Protein AF-A0A803M5V9-F1 (afdb_monomer_lite)

Structure (mmCIF, N/CA/C/O backbone):
data_AF-A0A803M5V9-F1
#
_entry.id   AF-A0A803M5V9-F1
#
loop_
_atom_site.group_PDB
_atom_site.id
_atom_site.type_symbol
_atom_site.label_atom_id
_atom_site.label_alt_id
_atom_site.label_comp_id
_atom_site.label_asym_id
_atom_site.label_entity_id
_atom_site.label_seq_id
_atom_site.pdbx_PDB_ins_code
_atom_site.Cartn_x
_atom_site.Cartn_y
_atom_site.Cartn_z
_atom_site.occupancy
_atom_site.B_iso_or_equiv
_atom_site.auth_seq_id
_atom_site.auth_comp_id
_atom_site.auth_asym_id
_atom_site.auth_atom_id
_atom_site.pdbx_PDB_model_num
ATOM 1 N N . MET A 1 1 ? -6.393 -14.815 46.119 1.00 62.59 1 MET A N 1
ATOM 2 C CA . MET A 1 1 ? -6.013 -13.961 44.974 1.00 62.59 1 MET A CA 1
ATOM 3 C C . MET A 1 1 ? -7.062 -14.152 43.894 1.00 62.59 1 MET A C 1
ATOM 5 O O . MET A 1 1 ? -7.389 -15.297 43.617 1.00 62.59 1 MET A O 1
ATOM 9 N N . GLY A 1 2 ? -7.668 -13.074 43.396 1.00 73.25 2 GLY A N 1
ATOM 10 C CA . GLY A 1 2 ? -8.715 -13.140 42.370 1.00 73.25 2 GLY A CA 1
ATOM 11 C C . GLY A 1 2 ? -8.125 -13.012 40.968 1.00 73.25 2 GLY A C 1
ATOM 12 O O . GLY A 1 2 ? -7.153 -12.281 40.783 1.00 73.25 2 GLY A O 1
ATOM 13 N N . PHE A 1 3 ? -8.704 -13.718 39.998 1.00 75.25 3 PHE A N 1
ATOM 14 C CA . PHE A 1 3 ? -8.351 -13.573 38.588 1.00 75.25 3 PHE A CA 1
ATOM 15 C C . PHE A 1 3 ? -9.134 -12.400 37.983 1.00 75.25 3 PHE A C 1
ATOM 17 O O . PHE A 1 3 ? -10.346 -12.326 38.196 1.00 75.25 3 PHE A O 1
ATOM 24 N N . PRO A 1 4 ? -8.487 -11.486 37.242 1.00 82.56 4 PRO 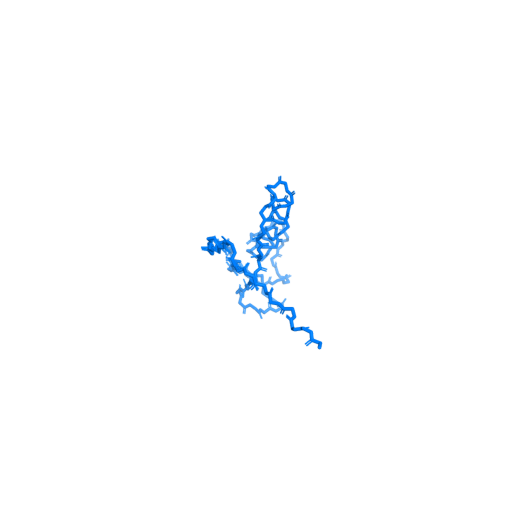A N 1
ATOM 25 C CA . PRO A 1 4 ? -9.206 -10.458 36.505 1.00 82.56 4 PRO A CA 1
ATOM 26 C C . PRO A 1 4 ? -10.033 -11.120 35.394 1.00 82.56 4 PRO A C 1
ATOM 28 O O . PRO A 1 4 ? -9.490 -11.823 34.544 1.00 82.56 4 PRO A O 1
ATOM 31 N N . ILE A 1 5 ? -11.350 -10.907 35.418 1.00 86.38 5 ILE A N 1
ATOM 32 C CA . ILE A 1 5 ? -12.293 -11.375 34.394 1.00 86.38 5 ILE A CA 1
ATOM 33 C C . ILE A 1 5 ? -12.884 -10.144 33.702 1.00 86.38 5 ILE A C 1
ATOM 35 O O . ILE A 1 5 ? -13.357 -9.228 34.373 1.00 86.38 5 ILE A O 1
ATOM 39 N N . GLY A 1 6 ? -12.857 -10.125 32.367 1.00 87.94 6 GLY A N 1
ATOM 40 C CA . GLY A 1 6 ? -13.509 -9.106 31.543 1.00 87.94 6 GLY A CA 1
ATOM 41 C C . GLY A 1 6 ? -14.827 -9.618 30.961 1.00 87.94 6 GLY A C 1
ATOM 42 O O . GLY A 1 6 ? -14.893 -10.752 30.490 1.00 87.94 6 GLY A O 1
ATOM 43 N N . VAL A 1 7 ? -15.870 -8.786 30.978 1.00 88.44 7 VAL A N 1
ATOM 44 C CA . VAL A 1 7 ? -17.166 -9.075 30.342 1.00 88.44 7 VAL A CA 1
ATOM 45 C C . VAL A 1 7 ? -17.236 -8.326 29.011 1.00 88.44 7 VAL A C 1
ATOM 47 O O . VAL A 1 7 ? -17.072 -7.109 28.981 1.00 88.44 7 VAL A O 1
ATOM 50 N N . VAL A 1 8 ? -17.473 -9.044 27.909 1.00 88.75 8 VAL A N 1
ATOM 51 C CA . VAL A 1 8 ? -17.638 -8.448 26.572 1.00 88.75 8 VAL A CA 1
ATOM 52 C C . VAL A 1 8 ? -18.985 -7.727 26.502 1.00 88.75 8 VAL A C 1
ATOM 54 O O . VAL A 1 8 ? -20.022 -8.335 26.751 1.00 88.75 8 VAL A O 1
ATOM 57 N N . THR A 1 9 ? -18.975 -6.440 26.155 1.00 89.62 9 THR A N 1
ATOM 58 C CA . THR A 1 9 ? -20.185 -5.600 26.070 1.00 89.62 9 THR A CA 1
ATOM 59 C C . THR A 1 9 ? -20.650 -5.353 24.637 1.00 89.62 9 THR A C 1
ATOM 61 O O . THR A 1 9 ? -21.836 -5.124 24.416 1.00 89.62 9 THR A O 1
ATOM 64 N N . ALA A 1 10 ? -19.737 -5.408 23.665 1.00 84.94 10 ALA A N 1
ATOM 65 C CA . ALA A 1 10 ? -20.021 -5.209 22.250 1.00 84.94 10 ALA A CA 1
ATOM 66 C C . ALA A 1 10 ? -18.938 -5.851 21.369 1.00 84.94 10 ALA A C 1
ATOM 68 O O . ALA A 1 10 ? -17.813 -6.083 21.812 1.00 84.94 10 ALA A O 1
ATOM 69 N N . ILE A 1 11 ? -19.289 -6.104 20.107 1.00 81.56 11 ILE A N 1
ATOM 70 C CA . ILE A 1 11 ? -18.382 -6.557 19.047 1.00 81.56 11 ILE A CA 1
ATOM 71 C C . ILE A 1 11 ? -18.468 -5.523 17.922 1.00 81.56 11 ILE A C 1
ATOM 73 O O . ILE A 1 11 ? -19.567 -5.193 17.477 1.00 81.56 11 ILE A O 1
ATOM 77 N N . ALA A 1 12 ? -17.327 -4.995 17.477 1.00 80.31 12 ALA A N 1
ATOM 78 C CA . ALA A 1 12 ? -17.284 -4.077 16.341 1.00 80.31 12 ALA A CA 1
ATOM 79 C C . ALA A 1 12 ? -17.679 -4.804 15.042 1.00 80.31 12 ALA A C 1
ATOM 81 O O . ALA A 1 12 ? -17.338 -5.972 14.862 1.00 80.31 12 ALA A O 1
ATOM 82 N N . ALA A 1 13 ? -18.383 -4.124 14.134 1.00 81.38 13 ALA A N 1
ATOM 83 C CA . ALA A 1 13 ? -18.723 -4.672 12.822 1.00 81.38 13 ALA A CA 1
ATOM 84 C C . ALA A 1 13 ? -17.519 -4.528 11.866 1.00 81.38 13 ALA A C 1
ATOM 86 O O . ALA A 1 13 ? -17.173 -3.398 11.519 1.00 81.38 13 ALA A O 1
ATOM 87 N N . PRO A 1 14 ? -16.862 -5.623 11.436 1.00 82.81 14 PRO A N 1
ATOM 88 C CA . PRO A 1 14 ? -15.699 -5.526 10.564 1.00 82.81 14 PRO A CA 1
ATOM 89 C C . PRO A 1 14 ? -16.120 -5.266 9.114 1.00 82.81 14 PRO A C 1
ATOM 91 O O . PRO A 1 14 ? -17.031 -5.913 8.597 1.00 82.81 14 PRO A O 1
ATOM 94 N N . THR A 1 15 ? -15.404 -4.373 8.435 1.00 89.25 15 THR A N 1
ATOM 95 C CA . THR A 1 15 ? -15.491 -4.179 6.980 1.00 89.25 15 THR A CA 1
ATOM 96 C C . THR A 1 15 ? -14.095 -4.317 6.377 1.00 89.25 15 THR A C 1
ATOM 98 O O . THR A 1 15 ? -13.108 -3.954 7.005 1.00 89.25 15 THR A O 1
ATOM 101 N N . SER A 1 16 ? -13.995 -4.874 5.168 1.00 91.19 16 SER A N 1
ATOM 102 C CA . SER A 1 16 ? -12.738 -4.964 4.418 1.00 91.19 16 SER A CA 1
ATOM 103 C C . SER A 1 16 ? -12.977 -4.497 2.991 1.00 91.19 16 SER A C 1
ATOM 105 O O . SER A 1 16 ? -13.927 -4.941 2.345 1.00 91.19 16 SER A O 1
ATOM 107 N N . ILE A 1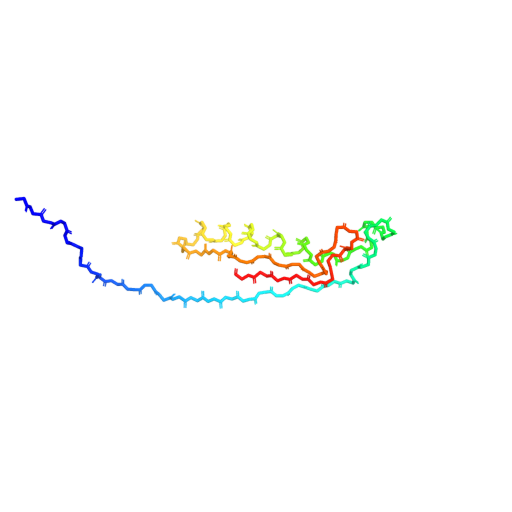 17 ? -12.110 -3.612 2.508 1.00 92.56 17 ILE A N 1
ATOM 108 C CA . ILE A 1 17 ? -12.183 -3.012 1.177 1.00 92.56 17 ILE A CA 1
ATOM 109 C C . ILE A 1 17 ? -10.881 -3.338 0.454 1.00 92.56 17 ILE A C 1
ATOM 111 O O . ILE A 1 17 ? -9.817 -3.309 1.059 1.00 92.56 17 ILE A O 1
ATOM 115 N N . LYS A 1 18 ? -10.962 -3.664 -0.835 1.00 95.62 18 LYS A N 1
ATOM 116 C CA . LYS A 1 18 ? -9.797 -3.776 -1.715 1.00 95.62 18 LYS A CA 1
ATOM 117 C C . LYS A 1 18 ? -9.871 -2.652 -2.736 1.00 95.62 18 LYS A C 1
ATOM 119 O O . LYS A 1 18 ? -10.915 -2.484 -3.364 1.00 95.62 18 LYS A O 1
ATOM 124 N N . VAL A 1 19 ? -8.783 -1.910 -2.894 1.00 96.38 19 VAL A N 1
ATOM 125 C CA . VAL A 1 19 ? -8.666 -0.857 -3.908 1.00 96.38 19 VAL A CA 1
ATOM 126 C C . VAL A 1 19 ? -7.551 -1.244 -4.863 1.00 96.38 19 VAL A C 1
ATOM 128 O O . VAL A 1 19 ? -6.435 -1.498 -4.420 1.00 96.38 19 VAL A O 1
ATOM 131 N N . ASP A 1 20 ? -7.870 -1.309 -6.152 1.00 97.75 20 ASP A N 1
ATOM 132 C CA . ASP A 1 20 ? -6.932 -1.619 -7.228 1.00 97.75 20 ASP A CA 1
ATOM 133 C C . ASP A 1 20 ? -6.591 -0.342 -8.010 1.00 97.75 20 ASP A C 1
ATOM 135 O O . ASP A 1 20 ? -7.479 0.422 -8.390 1.00 97.75 20 ASP A O 1
ATOM 139 N N . SER A 1 21 ? -5.303 -0.151 -8.279 1.00 97.38 21 SER A N 1
ATOM 140 C CA . SER A 1 21 ? -4.747 0.920 -9.105 1.00 97.38 21 SER A CA 1
ATOM 141 C C . SER A 1 21 ? -4.064 0.310 -10.324 1.00 97.38 21 SER A C 1
ATOM 143 O O . SER A 1 21 ? -3.322 -0.668 -10.196 1.00 97.38 21 SER A O 1
ATOM 145 N N . GLU A 1 22 ? -4.270 0.901 -11.499 1.00 97.88 22 GLU A N 1
ATOM 146 C CA . GLU A 1 22 ? -3.659 0.462 -12.757 1.00 97.88 22 GLU A CA 1
ATOM 147 C C . GLU A 1 22 ? -2.877 1.599 -13.424 1.00 97.88 22 GLU A C 1
ATOM 149 O O . GLU A 1 22 ? -3.216 2.775 -13.293 1.00 97.88 22 GLU A O 1
ATOM 154 N N . GLY A 1 23 ? -1.822 1.221 -14.138 1.00 96.88 23 GLY A N 1
ATOM 155 C CA . GLY A 1 23 ? -0.917 2.099 -14.861 1.00 96.88 23 GLY A CA 1
ATOM 156 C C . GLY A 1 23 ? -0.204 1.351 -15.986 1.00 96.88 23 GLY A C 1
ATOM 157 O O . GLY A 1 23 ? -0.267 0.123 -16.078 1.00 96.88 23 GLY A O 1
ATOM 158 N N . ASP A 1 24 ? 0.508 2.077 -16.841 1.00 96.94 24 ASP A N 1
ATOM 159 C CA . ASP A 1 24 ? 1.108 1.515 -18.058 1.00 96.94 24 ASP A CA 1
ATOM 160 C C . ASP A 1 24 ? 2.353 0.669 -17.739 1.00 96.94 24 ASP A C 1
ATOM 162 O O . ASP A 1 24 ? 2.741 -0.215 -18.506 1.00 96.94 24 ASP A O 1
ATOM 166 N N . GLY A 1 25 ? 2.982 0.910 -16.582 1.00 95.75 25 GLY A N 1
ATOM 167 C CA . GLY A 1 25 ? 4.223 0.262 -16.170 1.00 95.75 25 GLY A CA 1
ATOM 168 C C . GLY A 1 25 ? 5.411 0.635 -17.063 1.00 95.75 25 GLY A C 1
ATOM 169 O O . GLY A 1 25 ? 5.587 1.786 -17.457 1.00 95.75 25 GLY A O 1
ATOM 170 N N . GLY A 1 26 ? 6.272 -0.343 -17.354 1.00 94.94 26 GLY A N 1
ATOM 171 C CA . GLY A 1 26 ? 7.419 -0.183 -18.253 1.00 94.94 26 GLY A CA 1
ATOM 172 C C . GLY A 1 26 ? 8.780 -0.155 -17.555 1.00 94.94 26 GLY A C 1
ATOM 173 O O . GLY A 1 26 ? 8.904 -0.358 -16.346 1.00 94.94 26 GLY A O 1
ATOM 174 N N . HIS A 1 27 ? 9.842 0.049 -18.341 1.00 95.88 27 HIS A N 1
ATOM 175 C CA . HIS A 1 27 ? 11.211 -0.003 -17.832 1.00 95.88 27 HIS A CA 1
ATOM 176 C C . HIS A 1 27 ? 11.551 1.251 -17.017 1.00 95.88 27 HIS A C 1
ATOM 178 O O . HIS A 1 27 ? 11.595 2.363 -17.554 1.00 95.88 27 HIS A O 1
ATOM 184 N N . ALA A 1 28 ? 11.854 1.062 -15.730 1.00 93.12 28 ALA A N 1
ATOM 185 C CA . ALA A 1 28 ? 12.025 2.151 -14.769 1.00 93.12 28 ALA A CA 1
ATOM 186 C C . ALA A 1 28 ? 13.171 3.116 -15.101 1.00 93.12 28 ALA A C 1
ATOM 188 O O . ALA A 1 28 ? 13.145 4.253 -14.639 1.00 93.12 28 ALA A O 1
ATOM 189 N N . ALA A 1 29 ? 14.153 2.702 -15.905 1.00 92.12 29 ALA A N 1
ATOM 190 C CA . ALA A 1 29 ? 15.243 3.577 -16.338 1.00 92.12 29 ALA A CA 1
ATOM 191 C C . ALA A 1 29 ? 14.984 4.278 -17.687 1.00 92.12 29 ALA A C 1
ATOM 193 O O . ALA A 1 29 ? 15.654 5.261 -17.984 1.00 92.12 29 ALA A O 1
ATOM 194 N N . ALA A 1 30 ? 14.036 3.800 -18.503 1.00 93.94 30 ALA A N 1
ATOM 195 C CA . ALA A 1 30 ? 13.788 4.355 -19.841 1.00 93.94 30 ALA A CA 1
ATOM 196 C C . ALA A 1 30 ? 12.577 5.296 -19.899 1.00 93.94 30 ALA A C 1
ATOM 198 O O . ALA A 1 30 ? 12.564 6.229 -20.700 1.00 93.94 30 ALA A O 1
ATOM 199 N N . ALA A 1 31 ? 11.555 5.072 -19.069 1.00 92.19 31 ALA A N 1
ATOM 200 C CA . ALA A 1 31 ? 10.374 5.929 -19.054 1.00 92.19 31 ALA A CA 1
ATOM 201 C C . ALA A 1 31 ? 10.663 7.259 -18.336 1.00 92.19 31 ALA A C 1
ATOM 203 O O . ALA A 1 31 ? 11.021 7.271 -17.155 1.00 92.19 31 ALA A O 1
ATOM 204 N N . LEU A 1 32 ? 10.471 8.384 -19.028 1.00 94.38 32 LEU A N 1
ATOM 205 C CA . LEU A 1 32 ? 10.620 9.723 -18.448 1.00 94.38 32 LEU A CA 1
ATOM 206 C C . LEU A 1 32 ? 9.537 9.988 -17.395 1.00 94.38 32 LEU A C 1
ATOM 208 O O . LEU A 1 32 ? 8.379 9.650 -17.616 1.00 94.38 3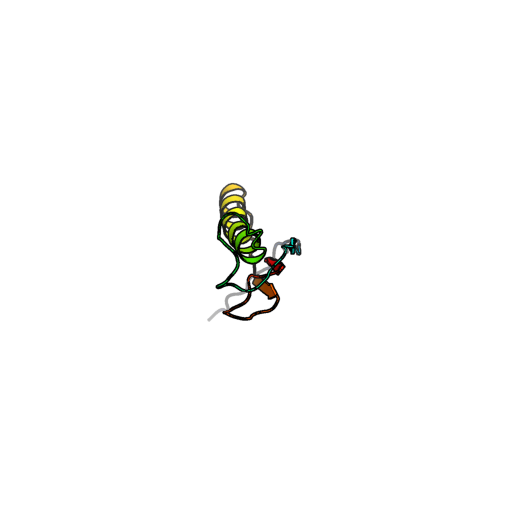2 LEU A O 1
ATOM 212 N N . MET A 1 33 ? 9.904 10.636 -16.284 1.00 95.25 33 MET A N 1
ATOM 213 C CA . MET A 1 33 ? 9.000 10.902 -15.151 1.00 95.25 33 MET A CA 1
ATOM 214 C C . MET A 1 33 ? 7.651 11.544 -15.535 1.00 95.25 33 MET A C 1
ATOM 216 O O . MET A 1 33 ? 6.638 11.049 -15.051 1.00 95.25 33 MET A O 1
ATOM 220 N N . PRO A 1 34 ? 7.580 12.567 -16.415 1.00 95.56 34 PRO A N 1
ATOM 221 C CA . PRO A 1 34 ? 6.302 13.199 -16.770 1.00 95.56 34 PRO A CA 1
ATOM 222 C C . PRO A 1 34 ? 5.335 12.288 -17.532 1.00 95.56 34 PRO A C 1
ATOM 224 O O . PRO A 1 34 ? 4.147 12.578 -17.591 1.00 95.56 34 PRO A O 1
ATOM 227 N N . ASN A 1 35 ? 5.840 11.202 -18.120 1.00 92.75 35 ASN A N 1
ATOM 228 C CA . ASN A 1 35 ? 5.051 10.277 -18.930 1.00 92.75 35 ASN A CA 1
ATOM 229 C C . ASN A 1 35 ? 4.604 9.046 -18.129 1.00 92.75 35 ASN A C 1
ATOM 231 O O . ASN A 1 35 ? 4.124 8.084 -18.720 1.00 92.75 35 ASN A O 1
ATOM 235 N N . ARG A 1 36 ? 4.821 9.027 -16.808 1.00 96.00 36 ARG A N 1
ATOM 236 C CA . ARG A 1 36 ? 4.474 7.884 -15.959 1.00 96.00 36 ARG A CA 1
ATOM 237 C C . ARG A 1 36 ? 3.083 8.047 -15.360 1.00 96.00 36 ARG A C 1
ATOM 239 O O . ARG A 1 36 ? 2.783 9.069 -14.753 1.00 96.00 36 ARG A O 1
ATOM 246 N N . ASN A 1 37 ? 2.301 6.978 -15.424 1.00 96.25 37 ASN A N 1
ATOM 247 C CA . ASN A 1 37 ? 1.144 6.706 -14.576 1.00 96.25 37 ASN A CA 1
ATOM 248 C C . ASN A 1 37 ? 1.494 5.550 -13.620 1.00 96.25 37 ASN A C 1
ATOM 250 O O . ASN A 1 37 ? 1.141 4.398 -13.843 1.00 96.25 37 ASN A O 1
ATOM 254 N N . ASP A 1 38 ? 2.272 5.842 -12.577 1.00 97.25 38 ASP A N 1
ATOM 255 C CA . ASP A 1 38 ? 2.787 4.824 -11.653 1.00 97.25 38 ASP A CA 1
ATOM 256 C C . ASP A 1 38 ? 1.692 4.339 -10.684 1.00 97.25 38 ASP A C 1
ATOM 258 O O . ASP A 1 38 ? 1.264 5.073 -9.788 1.00 97.25 38 ASP A O 1
ATOM 262 N N . ALA A 1 39 ? 1.253 3.085 -10.841 1.00 97.75 39 ALA A N 1
ATOM 263 C CA . ALA A 1 39 ? 0.216 2.500 -9.991 1.00 97.75 39 ALA A CA 1
ATOM 264 C C . ALA A 1 39 ? 0.663 2.358 -8.525 1.00 97.75 39 ALA A C 1
ATOM 266 O O . ALA A 1 39 ? -0.164 2.411 -7.615 1.00 97.75 39 ALA A O 1
ATOM 267 N N . GLY A 1 40 ? 1.966 2.183 -8.284 1.00 97.06 40 GLY A N 1
ATOM 268 C CA . GLY A 1 40 ? 2.527 2.030 -6.947 1.00 97.06 40 GLY A CA 1
ATOM 269 C C . GLY A 1 40 ? 2.527 3.337 -6.169 1.00 97.06 40 GLY A C 1
ATOM 270 O O . GLY A 1 40 ? 2.206 3.328 -4.984 1.00 97.06 40 GLY A O 1
ATOM 271 N N . LEU A 1 41 ? 2.811 4.463 -6.831 1.00 97.12 41 LEU A N 1
ATOM 272 C CA . LEU A 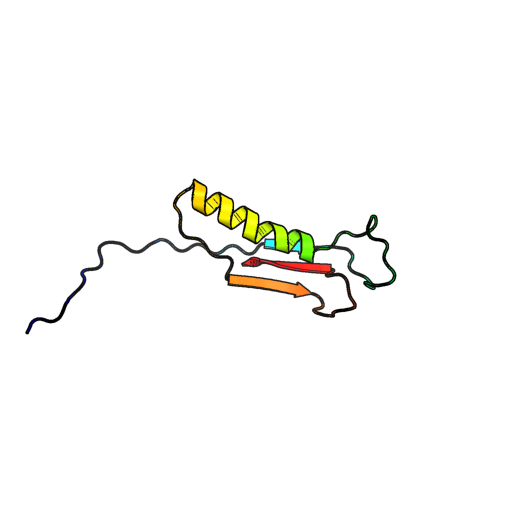1 41 ? 2.686 5.781 -6.202 1.00 97.12 41 LEU A CA 1
ATOM 273 C C . LEU A 1 41 ? 1.230 6.099 -5.858 1.00 97.12 41 LEU A C 1
ATOM 275 O O . LEU A 1 41 ? 0.956 6.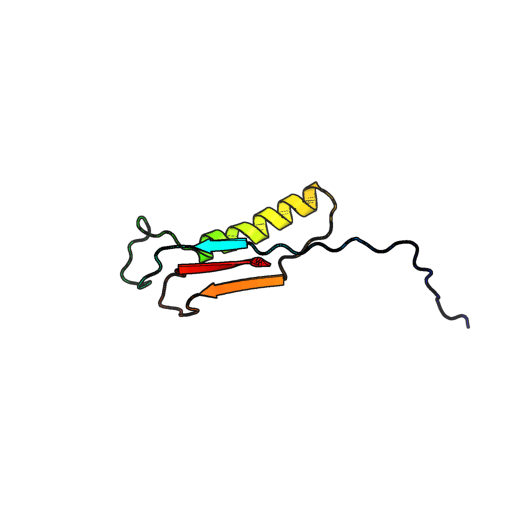497 -4.729 1.00 97.12 41 LEU A O 1
ATOM 279 N N . ALA A 1 42 ? 0.293 5.822 -6.770 1.00 96.50 42 ALA A N 1
ATOM 280 C CA . ALA A 1 42 ? -1.134 5.971 -6.483 1.00 96.50 42 ALA A CA 1
ATOM 281 C C . ALA A 1 42 ? -1.567 5.121 -5.272 1.00 96.50 42 ALA A C 1
ATOM 283 O O . ALA A 1 42 ? -2.293 5.590 -4.399 1.00 96.50 42 ALA A O 1
ATOM 284 N N . ALA A 1 43 ? -1.083 3.877 -5.174 1.00 96.69 43 ALA A N 1
ATOM 285 C CA . ALA A 1 43 ? -1.352 3.023 -4.019 1.00 96.69 43 ALA A CA 1
ATOM 286 C C . ALA A 1 43 ? -0.670 3.502 -2.725 1.00 96.69 43 ALA A C 1
ATOM 288 O O . ALA A 1 43 ? -1.200 3.244 -1.651 1.00 96.69 43 ALA A O 1
ATOM 289 N N . ALA A 1 44 ? 0.468 4.199 -2.795 1.00 96.31 44 ALA A N 1
ATOM 290 C CA . ALA A 1 44 ? 1.172 4.728 -1.623 1.00 96.31 44 ALA A CA 1
ATOM 291 C C . ALA A 1 44 ? 0.480 5.952 -0.999 1.00 96.31 44 ALA A C 1
ATOM 293 O O . ALA A 1 44 ? 0.608 6.186 0.203 1.00 96.31 44 ALA A O 1
ATOM 294 N N . GLU A 1 45 ? -0.280 6.714 -1.787 1.00 96.25 45 GLU A N 1
ATOM 295 C CA . GLU A 1 45 ? -1.072 7.844 -1.286 1.00 96.25 45 GLU A CA 1
ATOM 296 C C . GLU A 1 45 ? -2.289 7.386 -0.465 1.00 96.25 45 GLU A C 1
ATOM 298 O O . GLU A 1 45 ? -2.691 8.064 0.483 1.00 96.25 45 GLU A O 1
ATOM 303 N N . LEU A 1 46 ? -2.853 6.213 -0.782 1.00 93.75 46 LEU A N 1
ATOM 304 C CA . LEU A 1 46 ? -4.069 5.704 -0.141 1.00 93.75 46 LEU A CA 1
ATOM 305 C C . LEU A 1 46 ? -3.912 5.454 1.373 1.00 93.75 46 LEU A C 1
ATOM 307 O O . LEU A 1 46 ? -4.748 5.966 2.115 1.00 93.75 46 LEU A O 1
ATOM 311 N N . PRO A 1 47 ? -2.883 4.742 1.883 1.00 94.00 47 PRO A N 1
ATOM 312 C CA . PRO A 1 47 ? -2.696 4.551 3.322 1.00 94.00 47 PRO A CA 1
ATOM 313 C C . PRO A 1 47 ? -2.624 5.860 4.111 1.00 94.00 47 PRO A C 1
ATOM 315 O O . PRO A 1 47 ? -3.226 5.961 5.175 1.00 94.00 47 PRO A O 1
ATOM 318 N N . LEU A 1 48 ? -1.938 6.874 3.571 1.00 94.81 48 LEU A N 1
ATOM 319 C CA . LEU A 1 48 ? -1.810 8.187 4.211 1.00 94.81 48 LEU A CA 1
ATOM 320 C C . LEU A 1 48 ? -3.155 8.926 4.246 1.00 94.81 48 LEU A C 1
ATOM 322 O O . LEU A 1 48 ? -3.504 9.557 5.245 1.00 94.81 48 LEU A O 1
ATOM 326 N N . ALA A 1 49 ? -3.933 8.831 3.165 1.00 92.75 49 ALA A N 1
ATOM 327 C CA . ALA A 1 49 ? -5.280 9.388 3.117 1.00 92.75 49 ALA A CA 1
ATOM 328 C C . ALA A 1 49 ? -6.232 8.670 4.092 1.00 92.75 49 ALA A C 1
ATOM 330 O O . ALA A 1 49 ? -7.012 9.336 4.777 1.00 92.75 49 ALA A O 1
ATOM 331 N N . PHE A 1 50 ? -6.142 7.338 4.194 1.00 91.25 50 PHE A N 1
ATOM 332 C CA . PHE A 1 50 ? -6.914 6.553 5.156 1.00 91.25 50 PHE A CA 1
ATOM 333 C C . PHE A 1 50 ? -6.565 6.927 6.594 1.00 91.25 50 PHE A C 1
ATOM 335 O O . PHE A 1 50 ? -7.473 7.232 7.359 1.00 91.25 50 PHE A O 1
ATOM 342 N N . GLU A 1 51 ? -5.281 6.987 6.955 1.00 92.81 51 GLU A N 1
ATOM 343 C CA . GLU A 1 51 ? -4.848 7.378 8.303 1.00 92.81 51 GLU A CA 1
ATOM 344 C C . GLU A 1 51 ? -5.429 8.739 8.705 1.00 92.81 51 GLU A C 1
ATOM 346 O O . GLU A 1 51 ? -6.021 8.878 9.777 1.00 92.81 51 GLU A O 1
ATOM 351 N N . LYS A 1 52 ? -5.347 9.730 7.810 1.00 93.81 52 LYS A N 1
ATOM 352 C CA . LYS A 1 52 ? -5.934 11.050 8.050 1.00 93.81 52 LYS A CA 1
ATOM 353 C C . LYS A 1 52 ? -7.446 10.972 8.299 1.00 93.81 52 LYS A C 1
ATOM 355 O O . LYS A 1 52 ? -7.940 11.592 9.236 1.00 93.81 52 LYS A O 1
ATOM 360 N N . HIS A 1 53 ? -8.175 10.202 7.493 1.00 91.25 53 HIS A N 1
ATOM 361 C CA . HIS A 1 53 ? -9.625 10.056 7.633 1.00 91.25 53 HIS A CA 1
ATOM 362 C C . HIS A 1 53 ? -10.035 9.336 8.930 1.00 91.25 53 HIS A C 1
ATOM 364 O O . HIS A 1 53 ? -11.014 9.710 9.579 1.00 91.25 53 HIS A O 1
ATOM 370 N N . VAL A 1 54 ? -9.274 8.322 9.337 1.00 92.12 54 VAL A N 1
ATOM 371 C CA . VAL A 1 54 ? -9.496 7.567 10.581 1.00 92.12 54 VAL A CA 1
ATOM 372 C C . VAL A 1 54 ? -9.310 8.471 11.797 1.00 92.12 54 VAL A C 1
ATOM 374 O O . VAL A 1 54 ? -10.159 8.500 12.688 1.00 92.12 54 VAL A O 1
ATOM 377 N N . LEU A 1 55 ? -8.243 9.277 11.806 1.00 92.31 55 LEU A N 1
ATOM 378 C CA . LEU A 1 55 ? -7.978 10.237 12.881 1.00 92.31 55 LEU A CA 1
ATOM 379 C C . LEU A 1 55 ? -9.076 11.306 13.006 1.00 92.31 55 LEU A C 1
ATOM 381 O O . LEU A 1 55 ? -9.357 11.765 14.111 1.00 92.31 55 LEU A O 1
ATOM 385 N N . GLU A 1 56 ? -9.708 11.692 11.895 1.00 93.69 56 GLU A N 1
ATOM 386 C CA . GLU A 1 56 ? -10.808 12.666 11.875 1.00 93.69 56 GLU A CA 1
ATOM 387 C C . GLU A 1 56 ? -12.160 12.058 12.295 1.00 93.69 56 GLU A C 1
ATOM 389 O O . GLU A 1 56 ? -12.979 12.744 12.907 1.00 93.69 56 GLU A O 1
ATOM 394 N N . SER A 1 57 ? -12.409 10.784 11.979 1.00 90.31 57 SER A N 1
ATOM 395 C CA . SER A 1 57 ? -13.691 10.108 12.237 1.00 90.31 57 SER A CA 1
ATOM 396 C C . SER A 1 57 ? -13.763 9.386 13.587 1.00 90.31 57 SER A C 1
ATOM 398 O O . SER A 1 57 ? -14.860 9.124 14.082 1.00 90.31 57 SER A O 1
ATOM 400 N N . GLY A 1 58 ? -12.616 9.070 14.197 1.00 86.50 58 GLY A N 1
ATOM 401 C CA . GLY A 1 58 ? -12.541 8.295 15.438 1.00 86.50 58 GLY A CA 1
ATOM 402 C C . GLY A 1 58 ? -12.814 6.798 15.252 1.00 86.50 58 GLY A C 1
ATOM 403 O O . GLY A 1 58 ? -13.060 6.100 16.239 1.00 86.50 58 GLY A O 1
ATOM 404 N N . THR A 1 59 ? -12.797 6.303 14.010 1.00 88.00 59 THR A N 1
ATOM 405 C CA . THR A 1 59 ? -12.838 4.865 13.713 1.00 88.00 59 THR A CA 1
ATOM 406 C C . THR A 1 59 ? -11.481 4.211 13.992 1.00 88.00 59 THR A C 1
ATOM 408 O O . THR A 1 59 ? -10.511 4.864 14.376 1.00 88.00 59 THR A O 1
ATOM 411 N N . ILE A 1 60 ? -11.414 2.887 13.848 1.00 87.19 60 ILE A N 1
ATOM 412 C CA . ILE A 1 60 ? -10.163 2.127 13.885 1.00 87.19 60 ILE A CA 1
ATOM 413 C C . ILE A 1 60 ? -10.103 1.343 12.582 1.00 87.19 60 ILE A C 1
ATOM 415 O O . ILE A 1 60 ? -10.806 0.344 12.447 1.00 87.19 60 ILE A O 1
ATOM 419 N N . ASP A 1 61 ? -9.255 1.781 11.656 1.00 88.62 61 ASP A N 1
ATOM 420 C CA . ASP A 1 61 ? -9.028 1.103 10.382 1.00 88.62 61 ASP A CA 1
ATOM 421 C C . ASP A 1 61 ? -7.526 0.927 10.125 1.00 88.62 61 ASP A C 1
ATOM 423 O O . ASP A 1 61 ? -6.691 1.645 10.679 1.00 88.62 61 ASP A O 1
ATOM 427 N N . THR A 1 62 ? -7.186 -0.038 9.269 1.00 91.31 62 THR A N 1
ATOM 428 C C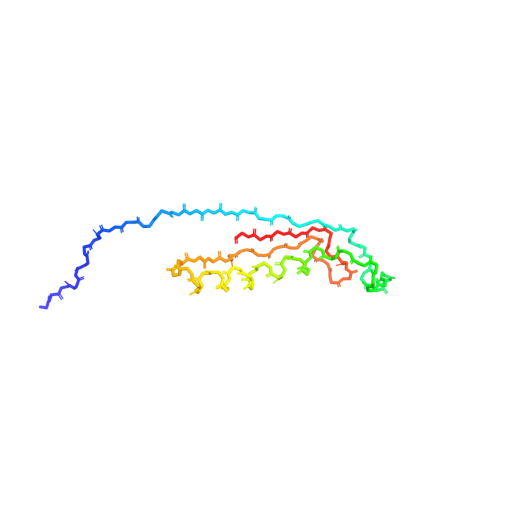A . THR A 1 62 ? -5.802 -0.395 8.938 1.00 91.31 62 THR A CA 1
ATOM 429 C C . THR A 1 62 ? -5.709 -0.763 7.465 1.00 91.31 62 THR A C 1
ATOM 431 O O . THR A 1 62 ? -6.543 -1.519 6.975 1.00 91.31 62 THR A O 1
ATOM 434 N N . VAL A 1 63 ? -4.647 -0.316 6.791 1.00 94.38 63 VAL A N 1
ATOM 435 C CA . VAL A 1 63 ? -4.188 -0.938 5.542 1.00 94.38 63 VAL A CA 1
ATOM 436 C C . VAL A 1 63 ? -3.173 -2.014 5.910 1.00 94.38 63 VAL A C 1
ATOM 438 O O . VAL A 1 63 ? -2.056 -1.714 6.329 1.00 94.38 63 VAL A O 1
ATOM 441 N N . GLY A 1 64 ? -3.584 -3.276 5.828 1.00 94.94 64 GLY A N 1
ATOM 442 C CA . GLY A 1 64 ? -2.752 -4.425 6.186 1.00 94.94 64 GLY A CA 1
ATOM 443 C C . GLY A 1 64 ? -1.951 -4.973 5.009 1.00 94.94 64 GLY A C 1
ATOM 444 O O . GLY A 1 64 ? -0.964 -5.681 5.211 1.00 94.94 64 GLY A O 1
ATOM 445 N N . ILE A 1 65 ? -2.374 -4.667 3.782 1.00 96.50 65 ILE A N 1
ATOM 446 C CA . ILE A 1 65 ? -1.725 -5.128 2.560 1.00 96.50 65 ILE A CA 1
ATOM 447 C C . ILE A 1 65 ? -1.527 -3.940 1.629 1.00 96.50 65 ILE A C 1
ATOM 449 O O . ILE A 1 65 ? -2.473 -3.228 1.309 1.00 96.50 65 ILE A O 1
ATOM 453 N N . LEU A 1 66 ? -0.300 -3.784 1.145 1.00 97.62 66 LEU A N 1
ATOM 454 C CA . LEU A 1 66 ? 0.028 -3.006 -0.041 1.00 97.62 66 LEU A CA 1
ATOM 455 C C . LEU A 1 66 ? 0.893 -3.898 -0.917 1.00 97.62 66 LEU A C 1
ATOM 457 O O . LEU A 1 66 ? 1.942 -4.380 -0.489 1.00 97.62 66 LEU A O 1
ATOM 461 N N . ASP A 1 67 ? 0.432 -4.146 -2.131 1.00 98.06 67 ASP A N 1
ATOM 462 C CA . ASP A 1 67 ? 1.086 -5.063 -3.046 1.00 98.06 67 ASP A CA 1
ATOM 463 C C . ASP A 1 67 ? 1.212 -4.428 -4.423 1.00 98.06 67 ASP A C 1
ATOM 465 O O . ASP A 1 67 ? 0.335 -3.694 -4.878 1.00 98.06 67 ASP A O 1
ATOM 469 N N . LEU A 1 68 ? 2.327 -4.715 -5.080 1.00 98.38 68 LEU A N 1
ATOM 470 C CA . LEU A 1 68 ? 2.717 -4.128 -6.351 1.00 98.38 68 LEU A CA 1
ATOM 471 C C . LEU A 1 68 ? 2.890 -5.240 -7.377 1.00 98.38 68 LEU A C 1
ATOM 473 O O . LEU A 1 68 ? 3.305 -6.348 -7.056 1.00 98.38 68 LEU A O 1
ATOM 477 N N . HIS A 1 69 ? 2.655 -4.936 -8.641 1.00 97.81 69 HIS A N 1
ATOM 478 C CA . HIS A 1 69 ? 2.963 -5.811 -9.761 1.00 97.81 69 HIS A CA 1
ATOM 479 C C . HIS A 1 69 ? 3.779 -5.018 -10.792 1.00 97.81 69 HIS A C 1
ATOM 481 O O . HIS A 1 69 ? 3.359 -3.917 -11.151 1.00 97.81 69 HIS A O 1
ATOM 487 N N . PRO A 1 70 ? 4.933 -5.526 -11.273 1.00 97.12 70 PRO A N 1
ATOM 488 C CA . PRO A 1 70 ? 5.390 -6.923 -11.210 1.00 97.12 70 PRO A CA 1
ATOM 489 C C . PRO A 1 70 ? 6.349 -7.282 -10.055 1.00 97.12 70 PRO A C 1
ATOM 491 O O . PRO A 1 70 ? 6.918 -8.369 -10.071 1.00 97.12 70 PRO A O 1
ATOM 494 N N . ARG A 1 71 ? 6.546 -6.409 -9.055 1.00 96.69 71 ARG A N 1
ATOM 495 C CA . ARG A 1 71 ? 7.535 -6.589 -7.958 1.00 96.69 71 ARG A CA 1
ATOM 496 C C . ARG A 1 71 ? 8.987 -6.701 -8.437 1.00 96.69 71 ARG A C 1
ATOM 498 O O . ARG A 1 71 ? 9.780 -7.462 -7.889 1.00 96.69 71 ARG A O 1
ATOM 505 N N . ALA A 1 72 ? 9.344 -5.932 -9.458 1.00 96.75 72 ALA A N 1
ATOM 506 C CA . ALA A 1 72 ? 10.708 -5.870 -9.964 1.00 96.75 72 ALA A CA 1
ATOM 507 C C . ALA A 1 72 ? 11.262 -4.455 -9.797 1.00 96.75 72 ALA A C 1
ATOM 509 O O . ALA A 1 72 ? 10.635 -3.488 -10.214 1.00 96.75 72 ALA A O 1
ATOM 510 N N . VAL A 1 73 ? 12.462 -4.338 -9.225 1.00 95.88 73 VAL A N 1
ATOM 511 C CA . VAL A 1 73 ? 13.102 -3.044 -8.921 1.00 95.88 73 VAL A CA 1
ATOM 512 C C . VAL A 1 73 ? 13.320 -2.163 -10.159 1.00 95.88 73 VAL A C 1
ATOM 514 O O . VAL A 1 73 ? 13.376 -0.944 -10.065 1.00 95.88 73 VAL A O 1
ATOM 517 N N . ASN A 1 74 ? 13.436 -2.780 -11.335 1.00 96.19 74 ASN A N 1
ATOM 518 C CA . ASN A 1 74 ? 13.672 -2.110 -12.612 1.00 96.19 74 ASN A CA 1
ATOM 519 C C . ASN A 1 74 ? 12.399 -1.949 -13.464 1.00 96.19 74 ASN A C 1
ATOM 521 O O . ASN A 1 74 ? 12.498 -1.636 -14.656 1.00 96.19 74 ASN A O 1
ATOM 525 N N . SER A 1 75 ? 11.223 -2.181 -12.879 1.00 97.00 75 SER A N 1
ATOM 526 C CA . SER A 1 75 ? 9.931 -2.084 -13.554 1.00 97.00 75 SER A CA 1
ATOM 527 C C . SER A 1 75 ? 9.009 -1.146 -12.789 1.00 97.00 75 SER A C 1
ATOM 529 O O . SER A 1 75 ? 8.805 -1.313 -11.589 1.00 97.00 75 SER A O 1
ATOM 531 N N . ILE A 1 76 ? 8.441 -0.172 -13.494 1.00 97.75 76 ILE A N 1
ATOM 532 C CA . ILE A 1 76 ? 7.401 0.697 -12.940 1.00 97.75 76 ILE A CA 1
ATOM 533 C C . ILE A 1 76 ? 6.176 -0.180 -12.658 1.00 97.75 76 ILE A C 1
ATOM 535 O O . ILE A 1 76 ? 5.796 -0.960 -13.542 1.00 97.75 76 ILE A O 1
ATOM 539 N N . PRO A 1 77 ? 5.563 -0.094 -11.466 1.00 98.25 77 PRO A N 1
ATOM 540 C CA . PRO A 1 77 ? 4.354 -0.845 -11.175 1.00 98.25 77 PRO A CA 1
ATOM 541 C C . PRO A 1 77 ? 3.232 -0.513 -12.167 1.00 98.25 77 PRO A C 1
ATOM 543 O O . PRO A 1 77 ? 2.820 0.639 -12.289 1.00 98.25 77 PRO A O 1
ATOM 546 N N . SER A 1 78 ? 2.734 -1.532 -12.870 1.00 97.81 78 SER A N 1
ATOM 547 C CA . SER A 1 78 ? 1.557 -1.414 -13.745 1.00 97.81 78 SER A CA 1
ATOM 548 C C . SER A 1 78 ? 0.261 -1.709 -13.005 1.00 97.81 78 SER A C 1
ATOM 550 O O . SER A 1 78 ? -0.810 -1.289 -13.428 1.00 97.81 78 SER A O 1
ATOM 552 N N . LYS A 1 79 ? 0.339 -2.440 -11.890 1.00 98.06 79 LYS A N 1
ATOM 553 C CA . LYS A 1 79 ? -0.791 -2.643 -10.987 1.00 98.06 79 LYS A CA 1
ATOM 554 C C . LYS A 1 79 ? -0.328 -2.546 -9.550 1.00 98.06 79 LYS A C 1
ATOM 556 O O . LYS A 1 79 ? 0.789 -2.947 -9.221 1.00 98.06 79 LYS A O 1
ATOM 561 N N . ALA A 1 80 ? -1.209 -2.063 -8.700 1.00 98.12 80 ALA A N 1
ATOM 562 C CA . ALA A 1 80 ? -1.038 -2.099 -7.265 1.00 98.12 80 ALA A CA 1
ATOM 563 C C . ALA A 1 80 ? -2.399 -2.291 -6.610 1.00 98.12 80 ALA A C 1
ATOM 565 O O . ALA A 1 80 ? -3.418 -1.909 -7.180 1.00 98.12 80 ALA A O 1
ATOM 566 N N . TYR A 1 81 ? -2.426 -2.871 -5.419 1.00 97.31 81 TYR A N 1
ATOM 567 C CA . TYR A 1 81 ? -3.640 -2.862 -4.619 1.00 97.31 81 TYR A CA 1
ATOM 568 C C . TYR A 1 81 ? -3.332 -2.670 -3.146 1.00 97.31 81 TYR A C 1
ATOM 570 O O . TYR A 1 81 ? -2.263 -3.048 -2.661 1.00 97.31 81 TYR A O 1
ATOM 578 N N . VAL A 1 82 ? -4.308 -2.102 -2.445 1.00 97.25 82 VAL A N 1
ATOM 579 C CA . VAL A 1 82 ? -4.309 -1.979 -0.989 1.00 97.25 82 VAL A CA 1
ATOM 580 C C . VAL A 1 82 ? -5.527 -2.672 -0.393 1.00 97.25 82 VAL A C 1
ATOM 582 O O . VAL A 1 82 ? -6.576 -2.764 -1.044 1.00 97.25 82 VAL A O 1
ATOM 585 N N . ARG A 1 83 ? -5.373 -3.192 0.825 1.00 94.06 83 ARG A N 1
ATOM 586 C CA . ARG A 1 83 ? -6.439 -3.827 1.603 1.00 94.06 83 ARG A CA 1
ATOM 587 C C . ARG A 1 83 ? -6.238 -3.647 3.098 1.00 94.06 83 ARG A C 1
ATOM 589 O O . ARG A 1 83 ? -5.067 -3.696 3.538 1.00 94.06 83 ARG A O 1
#

Secondary structure (DSSP, 8-state):
-PPP-PPP----------EEEE---EETTTS-GGG---HHHHHHHHHHHHHHHHHHHT-------EEEES--TTEE-SEEEE-

InterPro domains:
  IPR010158 N-carbamoyl-L-amino-acid amidohydrolase [PTHR32494] (2-80)
  IPR036264 Bacterial exopeptidase dimerisation domain [SSF55031] (16-82)

Organism: Chenopodium quinoa (NCBI:txid63459)

Foldseek 3Di:
DDDDDDDDDDDDDDDDDKDKFFWPKDFQVPDDPVRTPFRLVVLVVVQVVVVVVCVVPVHDDDFPDWDFPPPDPGMRTRMIMTD

pLDDT: mean 92.66, std 6.26, range [62.59, 98.38]

Sequence (83 aa):
MGFPIGVVTAIAAPTSIKVDSEGDGGHAAAALMPNRNDAGLAAAELPLAFEKHVLESGTIDTVGILDLHPRAVNSIPSKAYVR

Radius of gyration: 19.32 Å; chains: 1; bounding box: 35×27×65 Å